Protein AF-A0A2A2HTR5-F1 (afdb_monomer)

Sequence (88 aa):
MYEIDRKKSMLLFGFLVLAVAGLSLIAYHVSGHMGIEERFNSAVGIEPGPEEEESSGIFGFNIEGNPLYYAVILVVLIILCLIIYIKK

Secondary structure (DSSP, 8-state):
-----HHHHHHHHHHHHHHHHHHHHHHHHHH-S--HHHHHHHHHTPPPPTT------GGG---TT-HHHHHHHHHHHHHHHHHHHHH-

pLDDT: mean 73.76, std 12.58, range [43.22, 91.0]

Organism: NCBI:txid1036679

Foldseek 3Di:
DDPDPPVNVVVVVVVVLVVVVVVVVVVCVVVDQDFPVRVVCVVVVPDDDPPPPQPCDDVSDDPGSDVVNVVVVSVVVVVVVVVVVVVD

Structure (mmCIF, N/CA/C/O backbone):
data_AF-A0A2A2HTR5-F1
#
_entry.id   AF-A0A2A2HTR5-F1
#
loop_
_atom_site.group_PDB
_atom_site.id
_atom_site.type_symbol
_atom_site.label_atom_id
_atom_site.label_alt_id
_atom_site.label_comp_id
_atom_site.label_asym_id
_atom_site.label_entity_id
_atom_site.label_seq_id
_atom_site.pdbx_PDB_ins_code
_atom_site.Cartn_x
_atom_site.Cartn_y
_atom_site.Cartn_z
_atom_site.occupancy
_atom_site.B_iso_or_equiv
_atom_site.auth_seq_id
_atom_site.auth_comp_id
_atom_site.auth_asym_id
_atom_site.auth_atom_id
_atom_site.pdbx_PDB_model_num
ATOM 1 N N . MET A 1 1 ? 6.004 -1.123 32.415 1.00 43.22 1 MET A N 1
ATOM 2 C CA . MET A 1 1 ? 5.015 -1.811 31.562 1.00 43.22 1 MET A CA 1
ATOM 3 C C . MET A 1 1 ? 4.046 -0.740 31.083 1.00 43.22 1 MET A C 1
ATOM 5 O O . MET A 1 1 ? 3.345 -0.187 31.913 1.00 43.22 1 MET A O 1
ATOM 9 N N . TYR A 1 2 ? 4.139 -0.302 29.824 1.00 56.19 2 TYR A N 1
ATOM 10 C CA . TYR A 1 2 ? 3.312 0.803 29.319 1.00 56.19 2 TYR A CA 1
ATOM 11 C C . TYR A 1 2 ? 1.932 0.242 28.952 1.00 56.19 2 TYR A C 1
ATOM 13 O O . TYR A 1 2 ? 1.819 -0.504 27.981 1.00 56.19 2 TYR A O 1
ATOM 21 N N . GLU A 1 3 ? 0.894 0.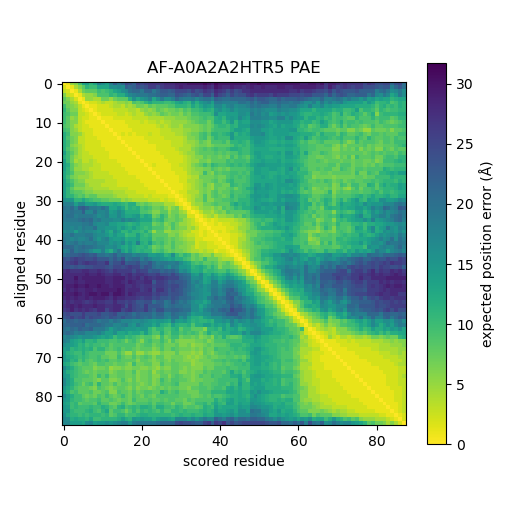567 29.724 1.00 59.88 3 GLU A N 1
ATOM 22 C CA . GLU A 1 3 ? -0.491 0.386 29.279 1.00 59.88 3 GLU A CA 1
ATOM 23 C C . GLU A 1 3 ? -0.759 1.410 28.177 1.00 59.88 3 GLU A C 1
ATOM 25 O O . GLU A 1 3 ? -1.098 2.570 28.420 1.00 59.88 3 GLU A O 1
ATOM 30 N N . ILE A 1 4 ? -0.523 1.007 26.932 1.00 65.31 4 ILE A N 1
ATOM 31 C CA . ILE A 1 4 ? -0.955 1.802 25.791 1.00 65.31 4 ILE A CA 1
ATOM 32 C C . ILE A 1 4 ? -2.470 1.651 25.708 1.00 65.31 4 ILE A C 1
ATOM 34 O O . ILE A 1 4 ? -2.988 0.567 25.448 1.00 65.31 4 ILE A O 1
ATOM 38 N N . ASP A 1 5 ? -3.173 2.758 25.932 1.00 81.75 5 ASP A N 1
ATOM 39 C CA . ASP A 1 5 ? -4.621 2.837 25.775 1.00 81.75 5 ASP A CA 1
ATOM 40 C C . ASP A 1 5 ? -5.030 2.295 24.394 1.00 81.75 5 ASP A C 1
ATOM 42 O O . ASP A 1 5 ? -4.471 2.703 23.367 1.00 81.75 5 ASP A O 1
ATOM 46 N N . ARG A 1 6 ? -6.004 1.374 24.353 1.00 77.25 6 ARG A N 1
ATOM 47 C CA . ARG A 1 6 ? -6.463 0.721 23.112 1.00 77.25 6 ARG A CA 1
ATOM 48 C C . ARG A 1 6 ? -6.801 1.731 22.015 1.00 77.25 6 ARG A C 1
ATOM 50 O O . ARG A 1 6 ? -6.489 1.480 20.851 1.00 77.25 6 ARG A O 1
ATOM 57 N N . LYS A 1 7 ? -7.369 2.889 22.375 1.00 77.69 7 LYS A N 1
ATOM 58 C CA . LYS A 1 7 ? -7.699 3.953 21.414 1.00 77.69 7 LYS A CA 1
ATOM 59 C C . LYS A 1 7 ? -6.445 4.617 20.846 1.00 77.69 7 LYS A C 1
ATOM 61 O O . LYS A 1 7 ? -6.375 4.862 19.644 1.00 77.69 7 LYS A O 1
ATOM 66 N N . LYS A 1 8 ? -5.440 4.869 21.694 1.00 81.62 8 LYS A N 1
ATOM 67 C CA . LYS A 1 8 ? -4.146 5.424 21.267 1.00 81.62 8 LYS A CA 1
ATOM 68 C C . LYS A 1 8 ? -3.405 4.452 20.355 1.00 81.62 8 LYS A C 1
ATOM 70 O O . LYS A 1 8 ? -2.888 4.885 19.335 1.00 81.62 8 LYS A O 1
ATOM 75 N N . SER A 1 9 ? -3.402 3.157 20.677 1.00 79.69 9 SER A N 1
ATOM 76 C CA . SER A 1 9 ? -2.773 2.126 19.838 1.00 79.69 9 SER A CA 1
ATOM 77 C C . SER A 1 9 ? -3.408 2.051 18.446 1.00 79.69 9 SER A C 1
ATOM 79 O O . SER A 1 9 ? -2.688 2.007 17.451 1.00 79.69 9 SER A O 1
ATOM 81 N N . MET A 1 10 ? -4.740 2.122 18.364 1.00 79.50 10 MET A N 1
ATOM 82 C CA . MET A 1 10 ? -5.460 2.085 17.089 1.00 79.50 10 MET A CA 1
ATOM 83 C C . MET A 1 10 ? -5.195 3.333 16.234 1.00 79.50 10 MET A C 1
ATOM 85 O O . MET A 1 10 ? -4.978 3.216 15.029 1.00 79.50 10 MET A O 1
ATOM 89 N N . LEU A 1 11 ? -5.136 4.516 16.857 1.00 86.62 11 LEU A N 1
ATOM 90 C CA . LEU A 1 11 ? -4.734 5.756 16.183 1.00 86.62 11 LEU A CA 1
ATOM 91 C C . LEU A 1 11 ? -3.302 5.679 15.638 1.00 86.62 11 LEU A C 1
ATOM 93 O O . LEU A 1 11 ? -3.055 6.082 14.504 1.00 86.62 11 LEU A O 1
ATOM 97 N N . LEU A 1 12 ? -2.371 5.140 16.428 1.00 87.00 12 LEU A N 1
ATOM 98 C CA . LEU A 1 12 ? -0.964 5.007 16.045 1.00 87.00 12 LEU A CA 1
ATOM 99 C C . LEU A 1 12 ? -0.790 4.014 14.888 1.00 87.00 12 LEU A C 1
ATOM 101 O O . LEU A 1 12 ? -0.064 4.302 13.941 1.00 87.00 12 LEU A O 1
ATOM 105 N N . PHE A 1 13 ? -1.506 2.886 14.926 1.00 84.44 13 PHE A N 1
ATOM 106 C CA . PHE A 1 13 ? -1.542 1.922 13.827 1.00 84.44 13 PHE A CA 1
ATOM 107 C C . PHE A 1 13 ? -2.119 2.541 12.549 1.00 84.44 13 PHE A C 1
ATOM 109 O O . PHE A 1 13 ? -1.505 2.436 11.491 1.00 84.44 13 PHE A O 1
ATOM 116 N N . GLY A 1 14 ? -3.253 3.242 12.645 1.00 85.56 14 GLY A N 1
ATOM 117 C CA . GLY A 1 14 ? -3.854 3.926 11.499 1.00 85.56 14 GLY A CA 1
ATOM 118 C C . GLY A 1 14 ? -2.918 4.967 10.880 1.00 85.56 14 GLY A C 1
ATOM 119 O O . GLY A 1 14 ? -2.745 4.991 9.663 1.00 85.56 14 GLY A O 1
ATOM 120 N N . PHE A 1 15 ? -2.255 5.776 11.711 1.00 91.00 15 PHE A N 1
ATOM 121 C CA . PHE A 1 15 ? -1.256 6.738 11.244 1.00 91.00 15 PHE A CA 1
ATOM 122 C C . PHE A 1 15 ? -0.075 6.052 10.547 1.00 91.00 15 PHE A C 1
ATOM 124 O O . PHE A 1 15 ? 0.338 6.492 9.478 1.00 91.00 15 PHE A O 1
ATOM 131 N N . LEU A 1 16 ? 0.439 4.955 11.111 1.00 87.81 16 LEU A N 1
ATOM 132 C CA . LEU A 1 16 ? 1.531 4.187 10.514 1.00 87.81 16 LEU A CA 1
ATOM 133 C C . LEU A 1 16 ? 1.141 3.635 9.135 1.00 87.81 16 LEU A C 1
ATOM 135 O O . LEU A 1 16 ? 1.898 3.787 8.179 1.00 87.81 16 LEU A O 1
ATOM 139 N N . VAL A 1 17 ? -0.051 3.040 9.017 1.00 86.50 17 VAL A N 1
ATOM 140 C CA . VAL A 1 17 ? -0.570 2.516 7.743 1.00 86.50 17 VAL A CA 1
ATOM 141 C C . VAL A 1 17 ? -0.686 3.632 6.706 1.00 86.50 17 VAL A C 1
ATOM 143 O O . VAL A 1 17 ? -0.246 3.451 5.573 1.00 86.50 17 VAL A O 1
ATOM 146 N N . LEU A 1 18 ? -1.213 4.799 7.089 1.00 88.06 18 LEU A N 1
ATOM 147 C CA . LEU A 1 18 ? -1.310 5.956 6.194 1.00 88.06 18 LEU A CA 1
ATOM 148 C C . LEU A 1 18 ? 0.064 6.490 5.774 1.00 88.06 18 LEU A C 1
ATOM 150 O O . LEU A 1 18 ? 0.253 6.811 4.603 1.00 88.06 18 LEU A O 1
ATOM 154 N N . ALA A 1 19 ? 1.024 6.563 6.697 1.00 89.31 19 ALA A N 1
ATOM 155 C CA . ALA A 1 19 ? 2.379 7.017 6.397 1.00 89.31 19 ALA A CA 1
ATOM 156 C C . ALA A 1 19 ? 3.076 6.078 5.402 1.00 89.31 19 ALA A C 1
ATOM 158 O O . ALA A 1 19 ? 3.647 6.541 4.415 1.00 89.31 19 ALA A O 1
ATOM 159 N N . VAL A 1 20 ? 2.978 4.763 5.619 1.00 87.12 20 VAL A N 1
ATOM 160 C CA . VAL A 1 20 ? 3.529 3.756 4.701 1.00 87.12 20 VAL A CA 1
ATOM 161 C C . VAL A 1 20 ? 2.835 3.833 3.344 1.00 87.12 20 VAL A C 1
ATOM 163 O O . VAL A 1 20 ? 3.520 3.920 2.331 1.00 87.12 20 VAL A O 1
ATOM 166 N N . ALA A 1 21 ? 1.501 3.889 3.309 1.00 85.56 21 ALA A N 1
ATOM 167 C CA . ALA A 1 21 ? 0.750 4.010 2.061 1.00 85.56 21 ALA A CA 1
ATOM 168 C C . ALA A 1 21 ? 1.132 5.279 1.277 1.00 85.56 21 ALA A C 1
ATOM 170 O O . ALA A 1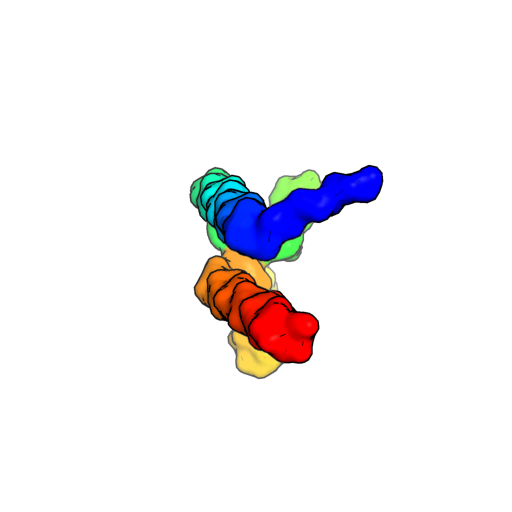 21 ? 1.339 5.217 0.066 1.00 85.56 21 ALA A O 1
ATOM 171 N N . GLY A 1 22 ? 1.289 6.415 1.962 1.00 86.69 22 GLY A N 1
ATOM 172 C CA . GLY A 1 22 ? 1.737 7.667 1.353 1.00 86.69 22 GLY A CA 1
ATOM 173 C C . GLY A 1 22 ? 3.143 7.566 0.759 1.00 86.69 22 GLY A C 1
ATOM 174 O O . GLY A 1 22 ? 3.351 7.948 -0.391 1.00 86.69 22 GLY A O 1
ATOM 175 N N . LEU A 1 23 ? 4.098 6.995 1.500 1.00 85.62 23 LEU A N 1
ATOM 176 C CA . LEU A 1 23 ? 5.457 6.762 0.998 1.00 85.62 23 LEU A CA 1
ATOM 177 C C . LEU A 1 23 ? 5.470 5.806 -0.201 1.00 85.62 23 LEU A C 1
ATOM 179 O O . LEU A 1 23 ? 6.189 6.057 -1.167 1.00 85.62 23 LEU A O 1
ATOM 183 N N . SER A 1 24 ? 4.650 4.753 -0.178 1.00 78.81 24 SER A N 1
ATOM 184 C CA . SER A 1 24 ? 4.502 3.826 -1.303 1.00 78.81 24 SER A CA 1
ATOM 185 C C . SER A 1 24 ? 3.935 4.512 -2.546 1.00 78.81 24 SER A C 1
ATOM 187 O O . SER A 1 24 ? 4.434 4.264 -3.639 1.00 78.81 24 SER A O 1
ATOM 189 N N . LEU A 1 25 ? 2.951 5.406 -2.401 1.00 82.38 25 LEU A N 1
ATOM 190 C CA . LEU A 1 25 ? 2.410 6.181 -3.523 1.00 82.38 25 LEU A CA 1
ATOM 191 C C . LEU A 1 25 ? 3.446 7.142 -4.113 1.00 82.38 25 LEU A C 1
ATOM 193 O O . LEU A 1 25 ? 3.546 7.251 -5.332 1.00 82.38 25 LEU A O 1
ATOM 197 N N . ILE A 1 26 ? 4.241 7.808 -3.271 1.00 81.06 26 ILE A N 1
ATOM 198 C CA . ILE A 1 26 ? 5.331 8.681 -3.731 1.00 81.06 26 ILE A CA 1
ATOM 199 C C . ILE A 1 26 ? 6.383 7.858 -4.480 1.00 81.06 26 ILE A C 1
ATOM 201 O O . ILE A 1 26 ? 6.776 8.221 -5.587 1.00 81.06 26 ILE A O 1
ATOM 205 N N . ALA A 1 27 ? 6.807 6.726 -3.914 1.00 78.44 27 ALA A N 1
ATOM 206 C CA . ALA A 1 27 ? 7.753 5.827 -4.565 1.00 78.44 27 ALA A CA 1
ATOM 207 C C . ALA A 1 27 ? 7.206 5.296 -5.899 1.00 78.44 27 ALA A C 1
ATOM 209 O O . ALA A 1 27 ? 7.939 5.248 -6.886 1.00 78.44 27 ALA A O 1
ATOM 210 N N . TYR A 1 28 ? 5.916 4.956 -5.958 1.00 75.19 28 TYR A N 1
ATOM 211 C CA . TYR A 1 28 ? 5.241 4.550 -7.189 1.00 75.19 28 TYR A CA 1
ATOM 212 C C . TYR A 1 28 ? 5.224 5.679 -8.226 1.00 75.19 28 TYR A C 1
ATOM 214 O O . TYR A 1 28 ? 5.582 5.458 -9.377 1.00 75.19 28 TYR A O 1
ATOM 222 N N . HIS A 1 29 ? 4.896 6.907 -7.821 1.00 76.31 29 HIS A N 1
ATOM 223 C CA . HIS A 1 29 ? 4.886 8.059 -8.723 1.00 76.31 29 HIS A CA 1
ATOM 224 C C . HIS A 1 29 ? 6.277 8.361 -9.304 1.00 76.31 29 HIS A C 1
ATOM 226 O O . HIS A 1 29 ? 6.384 8.781 -10.452 1.00 76.31 29 HIS A O 1
ATOM 232 N N . VAL A 1 30 ? 7.346 8.161 -8.527 1.00 77.75 30 VAL A N 1
ATOM 233 C CA . VAL A 1 30 ? 8.726 8.382 -8.994 1.00 77.75 30 VAL A CA 1
ATOM 234 C C . VAL A 1 30 ? 9.228 7.231 -9.870 1.00 77.75 30 VAL A C 1
ATOM 236 O O . VAL A 1 30 ? 9.922 7.482 -10.848 1.00 77.75 30 VAL A O 1
ATOM 239 N N . SER A 1 31 ? 8.903 5.981 -9.524 1.00 71.25 31 SER A N 1
ATOM 240 C CA . SER A 1 31 ? 9.427 4.792 -10.220 1.00 71.25 31 SER A CA 1
ATOM 241 C C . SER A 1 31 ? 8.578 4.310 -11.399 1.00 71.25 31 SER A C 1
ATOM 243 O O . SER A 1 31 ? 9.072 3.535 -12.209 1.00 71.25 31 SER A O 1
ATOM 245 N N . GLY A 1 32 ? 7.333 4.777 -11.525 1.00 68.00 32 GLY A N 1
ATOM 246 C CA . GLY A 1 32 ? 6.408 4.339 -12.567 1.00 68.00 32 GLY A CA 1
ATOM 247 C C . GLY A 1 32 ? 5.889 2.911 -12.364 1.00 68.00 32 GLY A C 1
ATOM 248 O O . GLY A 1 32 ? 6.253 2.204 -11.417 1.00 68.00 32 GLY A O 1
ATOM 249 N N . HIS A 1 33 ? 5.006 2.486 -13.270 1.00 69.31 33 HIS A N 1
ATOM 250 C CA . HIS A 1 33 ? 4.628 1.080 -13.373 1.00 69.31 33 HIS A CA 1
ATOM 251 C C . HIS A 1 33 ? 5.838 0.339 -13.928 1.00 69.31 33 HIS A C 1
ATOM 253 O O . HIS A 1 33 ? 6.123 0.443 -15.113 1.00 69.31 33 HIS A O 1
ATOM 259 N N . MET A 1 34 ? 6.548 -0.373 -13.057 1.00 67.69 34 MET A N 1
ATOM 260 C CA . MET A 1 34 ? 7.620 -1.262 -13.477 1.00 67.69 34 MET A CA 1
ATOM 261 C C . MET A 1 34 ? 7.562 -2.576 -12.718 1.00 67.69 34 MET A C 1
ATOM 263 O O . MET A 1 34 ? 7.508 -2.557 -11.477 1.00 67.69 34 MET A O 1
ATOM 267 N N . GLY A 1 35 ? 7.595 -3.682 -13.456 1.00 67.19 35 GLY A N 1
ATOM 268 C CA . GLY A 1 35 ? 7.802 -5.017 -12.903 1.00 67.19 35 GLY A CA 1
ATOM 2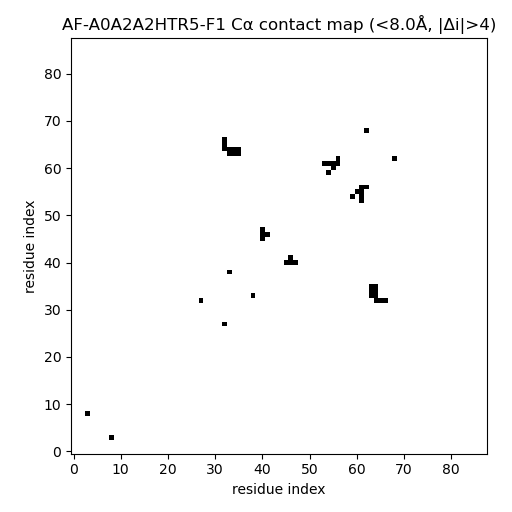69 C C . GLY A 1 35 ? 9.180 -5.160 -12.243 1.00 67.19 35 GLY A C 1
ATOM 270 O O . GLY A 1 35 ? 10.073 -4.335 -12.422 1.00 67.19 35 GLY A O 1
ATOM 271 N N . ILE A 1 36 ? 9.358 -6.196 -11.433 1.00 73.06 36 ILE A N 1
ATOM 272 C CA . ILE A 1 36 ? 10.642 -6.641 -10.879 1.00 73.06 36 ILE A CA 1
ATOM 273 C C . ILE A 1 36 ? 11.625 -6.946 -12.011 1.00 73.06 36 ILE A C 1
ATOM 275 O O . ILE A 1 36 ? 12.785 -6.558 -11.902 1.00 73.06 36 ILE A O 1
ATOM 279 N N . GLU A 1 37 ? 11.171 -7.577 -13.092 1.00 68.62 37 GLU A N 1
ATOM 280 C CA . GLU A 1 37 ? 12.014 -7.892 -14.253 1.00 68.62 37 GLU A CA 1
ATOM 281 C C . GLU A 1 37 ? 12.503 -6.629 -14.977 1.00 68.62 37 GLU A C 1
ATOM 283 O O . GLU A 1 37 ? 13.704 -6.442 -15.159 1.00 68.62 37 GLU A O 1
ATOM 288 N N . GLU A 1 38 ? 11.608 -5.682 -15.254 1.00 69.88 38 GLU A N 1
ATOM 289 C CA . GLU A 1 38 ? 11.965 -4.385 -15.847 1.00 69.88 38 GLU A CA 1
ATOM 290 C C . GLU A 1 38 ? 12.922 -3.586 -14.942 1.00 69.88 38 GLU A C 1
ATOM 292 O O . GLU A 1 38 ? 13.889 -2.979 -15.411 1.00 69.88 38 GLU A O 1
ATOM 297 N N . ARG A 1 39 ? 12.702 -3.625 -13.619 1.00 74.88 39 ARG A N 1
ATOM 298 C CA . ARG A 1 39 ? 13.597 -3.007 -12.623 1.00 74.88 39 ARG A CA 1
ATOM 299 C C . ARG A 1 39 ? 14.960 -3.690 -12.588 1.00 74.88 39 ARG A C 1
ATOM 301 O O . ARG A 1 39 ? 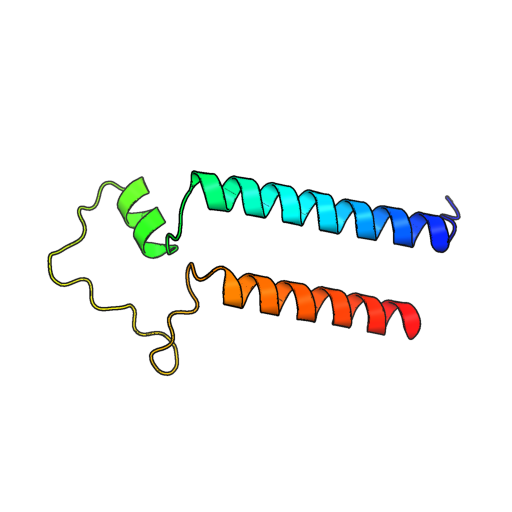15.969 -3.008 -12.408 1.00 74.88 39 ARG A O 1
ATOM 308 N N . PHE A 1 40 ? 14.997 -5.011 -12.737 1.00 77.69 40 PHE A N 1
ATOM 309 C CA . PHE A 1 40 ? 16.233 -5.777 -12.796 1.00 77.69 40 PHE A CA 1
ATOM 310 C C . PHE A 1 40 ? 17.010 -5.423 -14.062 1.00 77.69 40 PHE A C 1
ATOM 312 O O . PHE A 1 40 ? 18.138 -4.947 -13.940 1.00 77.69 40 PHE A O 1
ATOM 319 N N . ASN A 1 41 ? 16.391 -5.538 -15.239 1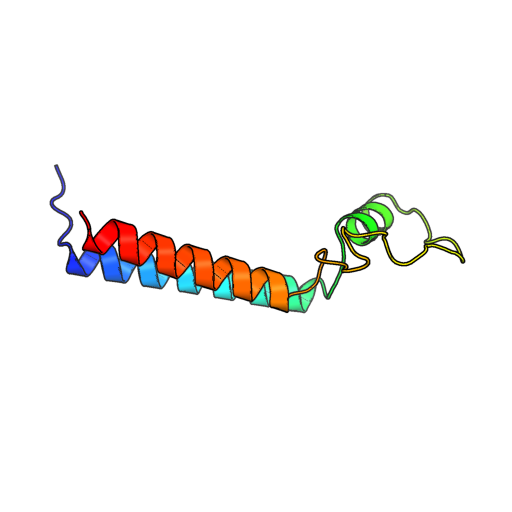.00 79.62 41 ASN A N 1
ATOM 320 C CA . ASN A 1 41 ? 17.004 -5.221 -16.531 1.00 79.62 41 ASN A CA 1
ATOM 321 C C . ASN A 1 41 ? 17.542 -3.782 -16.556 1.00 79.62 41 ASN A C 1
ATOM 323 O O . ASN A 1 41 ? 18.699 -3.562 -16.923 1.00 79.62 41 ASN A O 1
ATOM 327 N N . SER A 1 42 ? 16.775 -2.818 -16.031 1.00 76.81 42 SER A N 1
ATOM 328 C CA . SER A 1 42 ? 17.232 -1.433 -15.869 1.00 76.81 42 SER A CA 1
ATOM 329 C C . SER A 1 42 ? 18.425 -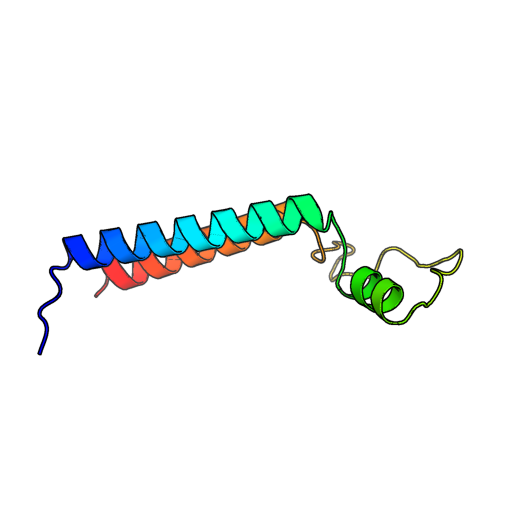1.288 -14.915 1.00 76.81 42 SER A C 1
ATOM 331 O O . SER A 1 42 ? 19.297 -0.458 -15.170 1.00 76.81 42 SER A O 1
ATOM 333 N N . ALA A 1 43 ? 18.479 -2.048 -13.819 1.00 79.75 43 ALA A N 1
ATOM 334 C CA . ALA A 1 43 ? 19.562 -1.966 -12.838 1.00 79.75 43 ALA A CA 1
ATOM 335 C C . ALA A 1 43 ? 20.857 -2.639 -13.317 1.00 79.75 43 ALA A C 1
ATOM 337 O O . ALA A 1 43 ? 21.946 -2.198 -12.944 1.00 79.75 43 ALA A O 1
ATOM 338 N N . VAL A 1 44 ? 20.747 -3.693 -14.130 1.00 83.12 44 VAL A N 1
ATOM 339 C CA . VAL A 1 44 ? 21.901 -4.426 -14.675 1.00 83.12 44 VAL A CA 1
ATOM 340 C C . VAL A 1 44 ? 22.310 -3.973 -16.082 1.00 83.12 44 VAL A C 1
ATOM 342 O O . VAL A 1 44 ? 23.341 -4.418 -16.580 1.00 83.12 44 VAL A O 1
ATOM 345 N N . GLY A 1 45 ? 21.558 -3.054 -16.697 1.00 79.00 45 GLY A N 1
ATOM 346 C CA . GLY A 1 45 ? 21.867 -2.480 -18.010 1.00 79.00 45 GLY A CA 1
ATOM 347 C C . GLY A 1 45 ? 21.615 -3.433 -19.180 1.00 79.00 45 GLY A C 1
ATOM 348 O O . GLY A 1 45 ? 22.293 -3.328 -20.200 1.00 79.00 45 GLY A O 1
ATOM 349 N N . ILE A 1 46 ? 20.680 -4.373 -19.027 1.00 76.62 46 ILE A N 1
ATOM 350 C CA . ILE A 1 46 ? 20.243 -5.260 -20.110 1.00 76.62 46 ILE A CA 1
ATOM 351 C C . ILE A 1 46 ? 19.181 -4.504 -20.915 1.00 76.62 46 ILE A C 1
ATOM 353 O O . ILE A 1 46 ? 18.163 -4.092 -20.360 1.00 76.62 46 ILE A O 1
ATOM 357 N N . GLU A 1 47 ? 19.439 -4.270 -22.204 1.00 65.81 47 GLU A N 1
ATOM 358 C CA . GLU A 1 47 ? 18.440 -3.687 -23.106 1.00 65.81 47 GLU A CA 1
ATOM 359 C C . GLU A 1 47 ? 17.297 -4.690 -23.315 1.00 65.81 47 GLU A C 1
ATOM 361 O O . GLU A 1 47 ? 17.584 -5.854 -23.608 1.00 65.81 47 GLU A O 1
ATOM 366 N N . PRO A 1 48 ? 16.027 -4.266 -23.177 1.00 59.41 48 PRO A N 1
ATOM 367 C CA . PRO A 1 48 ? 14.899 -5.159 -23.385 1.00 59.41 48 PRO A CA 1
ATOM 368 C C . PRO A 1 48 ? 14.880 -5.618 -24.847 1.00 59.41 48 PRO A C 1
ATOM 370 O O . PRO A 1 48 ? 14.918 -4.796 -25.771 1.00 59.41 48 PRO A O 1
ATOM 373 N N . GLY A 1 49 ? 14.872 -6.931 -25.065 1.00 57.25 49 GLY A N 1
ATOM 374 C CA . GLY A 1 49 ? 14.826 -7.514 -26.405 1.00 57.25 49 GLY A CA 1
ATOM 375 C C . GLY A 1 49 ? 13.505 -7.192 -27.126 1.00 57.25 49 GLY A C 1
ATOM 376 O O . GLY A 1 49 ? 12.490 -6.947 -26.478 1.00 57.25 49 GLY A O 1
ATOM 377 N N . PRO A 1 50 ? 13.465 -7.226 -28.474 1.00 52.69 50 PRO A N 1
ATOM 378 C CA . PRO A 1 50 ? 12.271 -6.876 -29.258 1.00 52.69 50 PRO A CA 1
ATOM 379 C C . PRO A 1 50 ? 11.088 -7.855 -29.104 1.00 52.69 50 PRO A C 1
ATOM 381 O O . PRO A 1 50 ? 10.057 -7.655 -29.740 1.00 52.69 50 PRO A O 1
ATOM 384 N N . GLU A 1 51 ? 11.219 -8.888 -28.270 1.00 51.69 51 GLU A N 1
ATOM 385 C CA . GLU A 1 51 ? 10.218 -9.933 -28.033 1.00 51.69 51 GLU A CA 1
ATOM 386 C C . GLU A 1 51 ? 10.122 -10.310 -26.545 1.00 51.69 51 GLU A C 1
ATOM 388 O O . GLU A 1 51 ? 9.977 -11.483 -26.210 1.00 51.69 51 GLU A O 1
ATOM 393 N N . GLU A 1 52 ? 10.227 -9.354 -25.618 1.00 55.09 52 GLU A N 1
ATOM 394 C CA . GLU A 1 52 ? 9.899 -9.644 -24.214 1.00 55.09 52 GLU A CA 1
ATOM 395 C C . GLU A 1 52 ? 8.375 -9.750 -24.073 1.00 55.09 52 GLU A C 1
ATOM 397 O O . GLU A 1 52 ? 7.659 -8.788 -23.796 1.00 55.09 52 GLU A O 1
ATOM 402 N N . GLU A 1 53 ? 7.900 -10.954 -24.403 1.00 48.84 53 GLU A N 1
ATOM 403 C CA . GLU A 1 53 ? 6.546 -11.450 -24.223 1.00 48.84 53 GLU A CA 1
ATOM 404 C C . GLU A 1 53 ? 6.022 -11.039 -22.847 1.00 48.84 53 GLU A C 1
ATOM 406 O O . GLU A 1 53 ? 6.670 -11.258 -21.823 1.00 48.84 53 GLU A O 1
ATOM 411 N N . GLU A 1 54 ? 4.824 -10.448 -22.859 1.00 52.00 54 GLU A N 1
ATOM 412 C CA . GLU A 1 54 ? 3.967 -10.233 -21.699 1.00 52.00 54 GLU A CA 1
ATOM 413 C C . GLU A 1 54 ? 4.165 -11.373 -20.704 1.00 52.00 54 GLU A C 1
ATOM 415 O O . GLU A 1 54 ? 3.804 -12.517 -20.992 1.00 52.00 54 GLU A O 1
ATOM 420 N N . SER A 1 55 ? 4.788 -11.069 -19.560 1.00 49.44 55 SER A N 1
ATOM 421 C CA . SER A 1 55 ? 5.231 -12.125 -18.664 1.00 49.44 55 SER A CA 1
ATOM 422 C C . SER A 1 55 ? 4.058 -13.050 -18.332 1.00 49.44 55 SER A C 1
ATOM 424 O O . SER A 1 55 ? 2.915 -12.634 -18.115 1.00 49.44 55 SER A O 1
ATOM 426 N N . SER A 1 56 ? 4.294 -14.350 -18.461 1.00 46.59 56 SER A N 1
ATOM 427 C CA . SER A 1 56 ? 3.252 -15.363 -18.367 1.00 46.59 56 SER A CA 1
ATOM 428 C C . SER A 1 56 ? 2.856 -15.549 -16.903 1.00 46.59 56 SER A C 1
ATOM 430 O O . SER A 1 56 ? 3.300 -16.478 -16.226 1.00 46.59 56 SER A O 1
ATOM 432 N N . GLY A 1 57 ? 2.034 -14.631 -16.395 1.00 51.16 57 GLY A N 1
ATOM 433 C CA . GLY A 1 57 ? 1.388 -14.741 -15.096 1.00 51.16 57 GLY A CA 1
ATOM 434 C C . GLY A 1 57 ? 0.426 -15.931 -15.041 1.00 51.16 57 GLY A C 1
ATOM 435 O O . GLY A 1 57 ? -0.036 -16.456 -16.058 1.00 51.16 57 GLY A O 1
ATOM 436 N N . ILE A 1 58 ? 0.083 -16.366 -13.828 1.00 51.94 58 ILE A N 1
ATOM 437 C CA . ILE A 1 58 ? -0.913 -17.422 -13.605 1.00 51.94 58 ILE A CA 1
ATOM 438 C C . ILE A 1 58 ? -2.240 -16.962 -14.253 1.00 51.94 58 ILE A C 1
ATOM 440 O O . ILE A 1 58 ? -2.790 -15.938 -13.858 1.00 51.94 58 ILE A O 1
ATOM 444 N N . PHE A 1 59 ? -2.736 -17.692 -15.263 1.00 55.62 59 PHE A N 1
ATOM 445 C CA . PHE A 1 5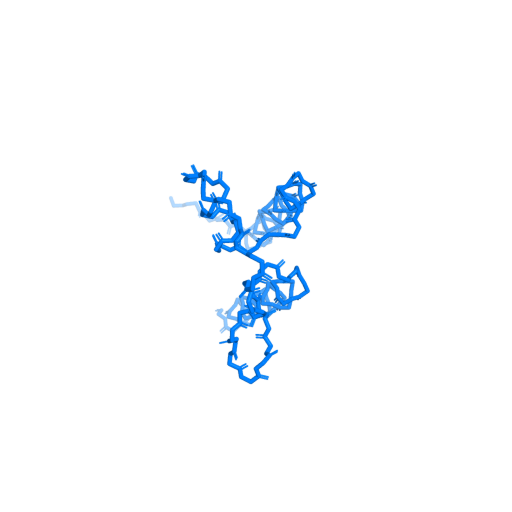9 ? -3.897 -17.331 -16.108 1.00 55.62 59 PHE A CA 1
ATOM 446 C C . PHE A 1 59 ? -3.737 -16.095 -17.024 1.00 55.62 59 PHE A C 1
ATOM 448 O O . PHE A 1 59 ? -4.740 -15.486 -17.390 1.00 55.62 59 PHE A O 1
ATOM 455 N N . GLY A 1 60 ? -2.518 -15.710 -17.419 1.00 54.03 60 GLY A N 1
ATOM 456 C CA . GLY A 1 60 ? -2.309 -14.557 -18.314 1.00 54.03 60 GLY A CA 1
ATOM 457 C C . GLY A 1 60 ? -2.563 -13.201 -17.644 1.00 54.03 60 GLY A C 1
ATOM 458 O O . GLY A 1 60 ? -2.655 -12.178 -18.314 1.00 54.03 60 GLY A O 1
ATOM 459 N N . PHE A 1 61 ? -2.684 -13.184 -16.313 1.00 54.72 61 PHE A N 1
ATOM 460 C CA . PHE A 1 61 ? -2.772 -11.958 -15.532 1.00 54.72 61 PHE A CA 1
ATOM 461 C C . PHE A 1 61 ? -1.397 -11.574 -14.996 1.00 54.72 61 PHE A C 1
ATOM 463 O O . PHE A 1 61 ? -0.876 -12.221 -14.085 1.00 54.72 61 PHE A O 1
ATOM 470 N N . ASN A 1 62 ? -0.857 -10.466 -15.501 1.00 62.94 62 ASN A N 1
ATOM 471 C CA . ASN A 1 62 ? 0.310 -9.832 -14.904 1.00 62.94 62 ASN A CA 1
ATOM 472 C C . ASN A 1 62 ? -0.066 -9.086 -13.626 1.00 62.94 62 ASN A C 1
ATOM 474 O O . ASN A 1 62 ? -0.590 -7.972 -13.637 1.00 62.94 62 ASN A O 1
ATOM 478 N N . ILE A 1 63 ? 0.162 -9.764 -12.498 1.00 64.31 63 ILE A N 1
ATOM 479 C CA . ILE A 1 63 ? 0.009 -9.212 -11.145 1.00 64.31 63 ILE A CA 1
ATOM 480 C C . ILE A 1 63 ? 1.154 -8.235 -10.838 1.00 64.31 63 ILE A C 1
ATOM 482 O O . ILE A 1 63 ? 1.015 -7.336 -10.009 1.00 64.31 63 ILE A O 1
ATOM 486 N N . GLU A 1 64 ? 2.288 -8.410 -11.509 1.00 64.19 64 GLU A N 1
ATOM 487 C CA . GLU A 1 64 ? 3.512 -7.671 -11.258 1.00 64.19 64 GLU A CA 1
ATOM 488 C C . GLU A 1 64 ? 3.411 -6.214 -11.720 1.00 64.19 64 GLU A C 1
ATOM 490 O O . GLU A 1 64 ? 2.948 -5.914 -12.816 1.00 64.19 64 GLU A O 1
ATOM 495 N N . GLY A 1 65 ? 3.804 -5.283 -10.849 1.00 63.28 65 GLY A N 1
ATOM 496 C CA . GLY A 1 65 ? 3.819 -3.850 -11.149 1.00 63.28 65 GLY A CA 1
ATOM 497 C C . GLY A 1 65 ? 2.442 -3.173 -11.180 1.00 63.28 65 GLY A C 1
ATOM 498 O O . GLY A 1 65 ? 2.386 -1.945 -11.131 1.00 63.28 65 GLY A O 1
ATOM 499 N N . ASN A 1 66 ? 1.338 -3.926 -11.187 1.00 7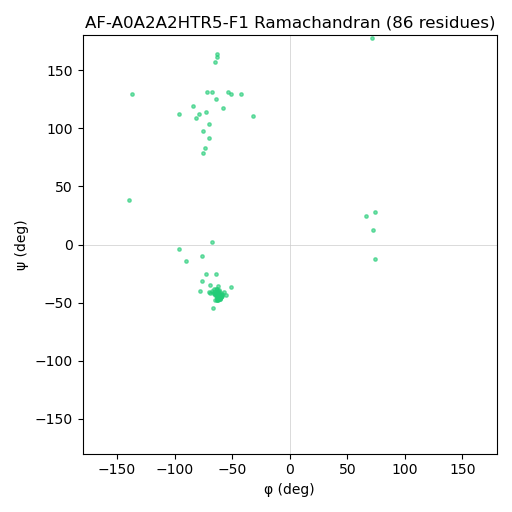4.06 66 ASN A N 1
ATOM 500 C CA . ASN A 1 66 ? 0.001 -3.350 -11.274 1.00 74.06 66 ASN A CA 1
ATOM 501 C C . ASN A 1 66 ? -0.464 -2.806 -9.901 1.00 74.06 66 ASN A C 1
ATOM 503 O O . ASN A 1 66 ? -0.747 -3.576 -8.971 1.00 74.06 66 ASN A O 1
ATOM 507 N N . PRO A 1 67 ? -0.609 -1.475 -9.759 1.00 73.12 67 PRO A N 1
ATOM 508 C CA . PRO A 1 67 ? -0.929 -0.831 -8.484 1.00 73.12 67 PRO A CA 1
ATOM 509 C C . PRO A 1 67 ? -2.304 -1.227 -7.934 1.00 73.12 67 PRO A C 1
ATOM 511 O O . PRO A 1 67 ? -2.521 -1.178 -6.722 1.00 73.12 67 PRO A O 1
ATOM 514 N N . LEU A 1 68 ? -3.234 -1.633 -8.802 1.00 76.75 68 LEU A N 1
ATOM 515 C CA . LEU A 1 68 ? -4.601 -1.973 -8.424 1.00 76.75 68 LEU A CA 1
ATOM 516 C C . LEU A 1 68 ? -4.630 -3.283 -7.624 1.00 76.75 68 LEU A C 1
ATOM 518 O O . LEU A 1 68 ? -5.290 -3.348 -6.587 1.00 76.75 68 LEU A O 1
ATOM 522 N N . TYR A 1 69 ? -3.842 -4.290 -8.020 1.00 78.56 69 TYR A N 1
ATOM 523 C CA . TYR A 1 69 ? -3.714 -5.531 -7.246 1.00 78.56 69 TYR A CA 1
ATOM 524 C C . TYR A 1 69 ? -3.064 -5.292 -5.884 1.00 78.56 69 TYR A C 1
ATOM 526 O O . TYR A 1 69 ? -3.555 -5.800 -4.875 1.00 78.56 69 TYR A O 1
ATOM 534 N N . TYR A 1 70 ? -2.015 -4.469 -5.817 1.00 78.69 70 TYR A N 1
ATOM 535 C CA . TYR A 1 70 ? -1.385 -4.129 -4.540 1.00 78.69 70 TYR A CA 1
ATOM 536 C C . TYR A 1 70 ? -2.333 -3.363 -3.608 1.00 78.69 70 TYR A C 1
ATOM 538 O O . TYR A 1 70 ? -2.366 -3.644 -2.409 1.00 78.69 70 TYR A O 1
ATOM 546 N N . ALA A 1 71 ? -3.159 -2.459 -4.145 1.00 80.50 71 ALA A N 1
ATOM 547 C CA . ALA A 1 71 ? -4.196 -1.779 -3.373 1.00 80.50 71 ALA A CA 1
ATOM 548 C C . ALA A 1 71 ? -5.241 -2.765 -2.819 1.00 80.50 71 ALA A C 1
ATOM 550 O O . ALA A 1 71 ? -5.605 -2.678 -1.645 1.00 80.50 71 ALA A O 1
ATOM 551 N N . VAL A 1 72 ? -5.682 -3.740 -3.621 1.00 84.19 72 VAL A N 1
ATOM 552 C CA . VAL A 1 72 ? -6.614 -4.792 -3.174 1.00 84.19 72 VAL A CA 1
ATOM 553 C C . VAL A 1 72 ? -5.997 -5.636 -2.055 1.00 84.19 72 VAL A C 1
ATOM 555 O O . VAL A 1 72 ? -6.638 -5.839 -1.023 1.00 84.19 72 VAL A O 1
ATOM 558 N N . ILE A 1 73 ? -4.744 -6.076 -2.210 1.00 85.56 73 ILE A N 1
ATOM 559 C CA . ILE A 1 73 ? -4.021 -6.840 -1.178 1.00 85.56 73 ILE A CA 1
ATOM 560 C C . ILE A 1 73 ? -3.920 -6.029 0.121 1.00 85.56 73 ILE A C 1
ATOM 562 O O . ILE A 1 73 ? -4.192 -6.557 1.201 1.00 85.56 73 ILE A O 1
ATOM 566 N N . LEU A 1 74 ? -3.590 -4.737 0.027 1.00 83.50 74 LEU A N 1
ATOM 567 C CA . LEU A 1 74 ? -3.512 -3.845 1.183 1.00 83.50 74 LEU A CA 1
ATOM 568 C C . LEU A 1 74 ? -4.857 -3.753 1.920 1.00 83.50 74 LEU A C 1
ATOM 570 O O . LEU A 1 74 ? -4.893 -3.874 3.145 1.00 83.50 74 LEU A O 1
ATOM 574 N N . VAL A 1 75 ? -5.967 -3.591 1.193 1.00 87.19 75 VAL A N 1
ATOM 575 C CA . VAL A 1 75 ? -7.315 -3.549 1.785 1.00 87.19 75 VAL A CA 1
ATOM 576 C C . VAL A 1 75 ? -7.643 -4.858 2.506 1.00 87.19 75 VAL A C 1
ATOM 578 O O . VAL A 1 75 ? -8.116 -4.826 3.644 1.00 87.19 75 VAL A O 1
ATOM 581 N N . VAL A 1 76 ? -7.345 -6.009 1.894 1.00 88.69 76 VAL A N 1
ATOM 582 C CA . VAL A 1 76 ? -7.565 -7.328 2.512 1.00 88.69 76 VAL A CA 1
ATOM 583 C C . VAL A 1 76 ? -6.767 -7.471 3.811 1.00 88.69 76 VAL A C 1
ATOM 585 O O . VAL A 1 76 ? -7.317 -7.912 4.823 1.00 88.69 76 VAL A O 1
ATOM 588 N N . LEU A 1 77 ? -5.499 -7.047 3.822 1.00 86.44 77 LEU A N 1
ATOM 589 C CA . LEU A 1 77 ? -4.657 -7.077 5.021 1.00 86.44 77 LEU A CA 1
ATOM 590 C C . LEU A 1 77 ? -5.192 -6.166 6.132 1.00 86.44 77 LEU A C 1
ATOM 592 O O . LEU A 1 77 ? -5.233 -6.580 7.291 1.00 86.44 77 LEU A O 1
ATOM 596 N N . ILE A 1 78 ? -5.652 -4.956 5.798 1.00 86.50 78 ILE A N 1
ATOM 597 C CA . ILE A 1 78 ? -6.263 -4.039 6.772 1.00 86.50 78 ILE A CA 1
ATOM 598 C C . ILE A 1 78 ? -7.513 -4.675 7.396 1.00 86.50 78 ILE A C 1
ATOM 600 O O . ILE A 1 78 ? -7.659 -4.660 8.620 1.00 86.50 78 ILE A O 1
ATOM 604 N N . ILE A 1 79 ? -8.388 -5.275 6.582 1.00 89.31 79 ILE A N 1
ATOM 605 C CA . ILE A 1 79 ? -9.601 -5.953 7.064 1.00 89.31 79 ILE A CA 1
ATOM 606 C C . ILE A 1 79 ? -9.241 -7.123 7.988 1.00 89.31 79 ILE A C 1
ATOM 608 O O . ILE A 1 79 ? -9.817 -7.239 9.069 1.00 89.31 79 ILE A O 1
ATOM 612 N N . LEU A 1 80 ? -8.275 -7.966 7.610 1.00 88.56 80 LEU A N 1
ATOM 613 C CA . LEU A 1 80 ? -7.823 -9.085 8.444 1.00 88.56 80 LEU A CA 1
ATOM 614 C C . LEU A 1 80 ? -7.281 -8.606 9.795 1.00 88.56 80 LEU A C 1
ATOM 616 O O . LEU A 1 80 ? -7.666 -9.147 10.833 1.00 88.56 80 LEU A O 1
ATOM 620 N N . CYS A 1 81 ? -6.452 -7.560 9.799 1.00 84.50 81 CYS A N 1
ATOM 621 C CA . CYS A 1 81 ? -5.953 -6.942 11.027 1.00 84.50 81 CYS A CA 1
ATOM 622 C C . CYS A 1 81 ? -7.097 -6.429 11.915 1.00 84.50 81 CYS A C 1
ATOM 624 O O . CYS A 1 81 ? -7.084 -6.672 13.123 1.00 84.50 81 CYS A O 1
ATOM 626 N N . LEU A 1 82 ? -8.109 -5.774 11.334 1.00 82.75 82 LEU A N 1
ATOM 627 C CA . LEU A 1 82 ? -9.288 -5.303 12.070 1.00 82.75 82 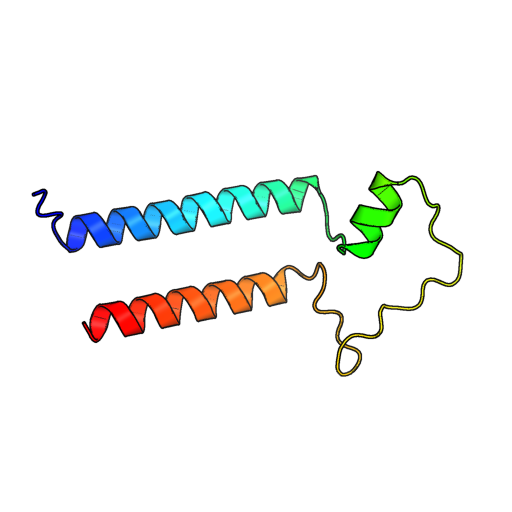LEU A CA 1
ATOM 628 C C . LEU A 1 82 ? -10.114 -6.460 12.646 1.00 82.75 82 LEU A C 1
ATOM 630 O O . LEU A 1 82 ? -10.508 -6.400 13.809 1.00 82.75 82 LEU A O 1
ATOM 634 N N . ILE A 1 83 ? -10.348 -7.527 11.877 1.00 85.94 83 ILE A N 1
ATOM 635 C CA . ILE A 1 83 ? -11.078 -8.714 12.349 1.00 85.94 83 ILE A CA 1
ATOM 636 C C . ILE A 1 83 ? -10.346 -9.361 13.526 1.00 85.94 83 ILE A C 1
ATOM 638 O O . ILE A 1 83 ? -10.978 -9.676 14.535 1.00 85.94 83 ILE A O 1
ATOM 642 N N . ILE A 1 84 ? -9.027 -9.549 13.414 1.00 85.25 84 ILE A N 1
ATOM 643 C CA . ILE A 1 84 ? -8.202 -10.117 14.489 1.00 85.25 84 ILE A CA 1
ATOM 644 C C . ILE A 1 84 ? -8.255 -9.221 15.727 1.00 85.25 84 ILE A C 1
ATOM 646 O O . ILE A 1 84 ? -8.398 -9.733 16.833 1.00 85.25 84 ILE A O 1
ATOM 650 N N . TYR A 1 85 ? -8.174 -7.900 15.552 1.00 77.94 85 TYR A N 1
ATOM 651 C CA . TYR A 1 85 ? -8.260 -6.949 16.656 1.00 77.94 85 TYR A CA 1
ATOM 652 C C . TYR A 1 85 ? -9.617 -6.990 17.367 1.00 77.94 85 TYR A C 1
ATOM 654 O O . TYR A 1 85 ? -9.645 -7.009 18.589 1.00 77.94 85 TYR A O 1
ATOM 662 N N . ILE A 1 86 ? -10.732 -7.026 16.630 1.00 80.94 86 ILE A N 1
ATOM 663 C CA . ILE A 1 86 ? -12.082 -7.055 17.221 1.00 80.94 86 ILE A CA 1
ATOM 664 C C . ILE A 1 86 ? -12.359 -8.394 17.916 1.00 80.94 86 ILE A C 1
ATOM 666 O O . ILE A 1 86 ? -13.062 -8.432 18.923 1.00 80.94 86 ILE A O 1
ATOM 670 N N . LYS A 1 87 ? -11.836 -9.501 17.376 1.00 70.50 87 LYS A N 1
ATOM 671 C CA . LYS A 1 87 ? -12.000 -10.835 17.971 1.00 70.50 87 LYS A CA 1
ATOM 672 C C . LYS A 1 87 ? -11.111 -11.084 19.195 1.00 70.50 87 LYS A C 1
ATOM 674 O O . LYS A 1 87 ? -11.292 -12.119 19.836 1.00 70.50 87 LYS A O 1
ATOM 679 N N . LYS A 1 88 ? -10.159 -10.199 19.489 1.00 54.34 88 LYS A N 1
ATOM 680 C CA . LYS A 1 88 ? -9.225 -10.309 20.613 1.00 54.34 88 LYS A CA 1
ATOM 681 C C . LYS A 1 88 ? -9.645 -9.405 21.769 1.00 54.34 88 LYS A C 1
ATOM 683 O O . LYS A 1 88 ? -9.503 -9.864 22.920 1.00 54.34 88 LYS A O 1
#

Solvent-accessible surface area (backbone atoms only — not comparable to full-atom values): 5360 Å² total; per-residue (Å²): 134,85,84,70,51,70,68,57,52,52,52,53,51,52,50,51,54,50,53,51,51,51,51,51,51,52,51,40,71,73,65,49,83,49,32,72,65,57,50,46,30,65,73,72,69,52,76,85,61,100,75,75,64,78,65,83,28,82,92,72,46,64,67,65,45,39,65,66,60,55,51,52,54,51,52,53,51,53,51,52,52,51,51,55,58,75,77,102

Mean predicted aligned error: 11.65 Å

Radius of gyration: 18.66 Å; Cα contacts (8 Å, |Δi|>4): 24; chains: 1; bounding box: 34×26×61 Å